Protein AF-A0A3B9IGY5-F1 (afdb_monomer_lite)

InterPro domains:
  IPR003661 Signal transduction histidine kinase, dimerisation/phosphoacceptor domain [PF00512] (1-59)
  IPR003661 Signal transduction histidine kinase, dimerisation/phosphoacceptor domain [cd00082] (1-55)
  IPR036097 Signal transduction histidine kinase, dimerisation/phosphoacceptor domain superfamily [SSF47384] (1-59)

pLDDT: mean 82.59, std 15.84, range [40.38, 96.56]

Foldseek 3Di:
DLPVLVVLLVVLVVCQVVCPVHDPPPPVNVVSVVSNVVSVVVNVVVVVVVVVVVVVVVPPPDDDPDD

Radius of gyration: 20.31 Å; chains: 1; bounding box: 43×12×64 Å

Structure (mmCIF, N/CA/C/O backbone):
data_AF-A0A3B9IGY5-F1
#
_entry.id   AF-A0A3B9IGY5-F1
#
loop_
_atom_site.group_PDB
_atom_site.id
_atom_site.type_symbol
_atom_site.label_atom_id
_atom_site.label_alt_id
_atom_site.label_comp_id
_atom_site.label_asym_id
_atom_site.label_entity_id
_atom_site.label_seq_id
_atom_site.pdbx_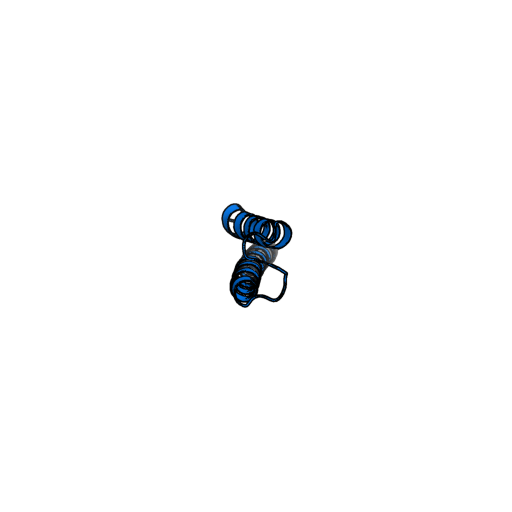PDB_ins_code
_atom_site.Cartn_x
_atom_site.Cartn_y
_atom_site.Cartn_z
_atom_site.occupancy
_atom_site.B_iso_or_equiv
_atom_site.auth_seq_id
_atom_site.auth_comp_id
_atom_site.auth_asym_id
_atom_site.auth_atom_id
_atom_site.pdbx_PDB_model_num
ATOM 1 N N . GLU A 1 1 ? 13.333 6.006 -6.081 1.00 60.03 1 GLU A N 1
ATOM 2 C CA . GLU A 1 1 ? 13.313 5.689 -4.635 1.00 60.03 1 GLU A CA 1
ATOM 3 C C . GLU A 1 1 ? 12.396 4.499 -4.359 1.00 60.03 1 GLU A C 1
ATOM 5 O O . GLU A 1 1 ? 11.193 4.613 -4.553 1.00 60.03 1 GLU A O 1
ATOM 10 N N . LEU A 1 2 ? 12.947 3.354 -3.946 1.00 79.69 2 LEU A N 1
ATOM 11 C CA . LEU A 1 2 ? 12.167 2.149 -3.601 1.00 79.69 2 LEU A CA 1
ATOM 12 C C . LEU A 1 2 ? 11.850 2.043 -2.101 1.00 79.69 2 LEU A C 1
ATOM 14 O O . LEU A 1 2 ? 10.892 1.385 -1.707 1.00 79.69 2 LEU A O 1
ATOM 18 N N . ARG A 1 3 ? 12.643 2.712 -1.256 1.00 81.50 3 ARG A N 1
ATOM 19 C CA . ARG A 1 3 ? 12.537 2.610 0.207 1.00 81.50 3 ARG A CA 1
ATOM 20 C C . ARG A 1 3 ? 11.234 3.200 0.744 1.00 81.50 3 ARG A C 1
ATOM 22 O O . ARG A 1 3 ? 10.616 2.586 1.602 1.00 81.50 3 ARG A O 1
ATOM 29 N N . THR A 1 4 ? 10.800 4.342 0.215 1.00 88.81 4 THR A N 1
ATOM 30 C CA . THR A 1 4 ? 9.575 5.039 0.634 1.00 88.81 4 THR A CA 1
ATOM 31 C C . THR A 1 4 ? 8.303 4.208 0.412 1.00 88.81 4 THR A C 1
ATOM 33 O O . THR A 1 4 ? 7.567 4.005 1.375 1.00 88.81 4 THR A O 1
ATOM 36 N N . PRO A 1 5 ? 8.031 3.659 -0.792 1.00 86.31 5 PRO A N 1
ATOM 37 C CA . PRO A 1 5 ? 6.834 2.842 -0.986 1.00 86.31 5 PRO A CA 1
ATOM 38 C C . PRO A 1 5 ? 6.890 1.502 -0.232 1.00 86.31 5 PRO A C 1
ATOM 40 O O . PRO A 1 5 ? 5.861 1.050 0.256 1.00 86.31 5 PRO A O 1
ATOM 43 N N . LEU A 1 6 ? 8.069 0.894 -0.050 1.00 92.44 6 LEU A N 1
ATOM 44 C CA . LEU A 1 6 ? 8.197 -0.309 0.783 1.00 92.44 6 LEU A CA 1
ATOM 45 C C . LEU A 1 6 ? 7.893 -0.023 2.263 1.00 92.44 6 LEU A C 1
ATOM 47 O O . LEU A 1 6 ? 7.164 -0.780 2.900 1.00 92.44 6 LEU A O 1
ATOM 51 N N . ALA A 1 7 ? 8.425 1.079 2.800 1.00 89.75 7 ALA A N 1
ATOM 52 C CA . ALA A 1 7 ? 8.178 1.489 4.179 1.00 89.75 7 ALA A CA 1
ATOM 53 C C . ALA A 1 7 ? 6.692 1.782 4.433 1.00 89.75 7 ALA A C 1
ATOM 55 O O . ALA A 1 7 ? 6.183 1.436 5.495 1.00 89.75 7 ALA A O 1
ATOM 56 N N . ALA A 1 8 ? 5.988 2.357 3.450 1.00 92.00 8 ALA A N 1
ATOM 57 C CA . ALA A 1 8 ? 4.546 2.567 3.536 1.00 92.00 8 ALA A CA 1
ATOM 58 C C . ALA A 1 8 ? 3.788 1.235 3.671 1.00 92.00 8 ALA A C 1
ATOM 60 O O . ALA A 1 8 ? 3.000 1.083 4.599 1.00 92.00 8 ALA A O 1
ATOM 61 N N . VAL A 1 9 ? 4.069 0.245 2.810 1.00 95.06 9 VAL A N 1
ATOM 62 C CA . VAL A 1 9 ? 3.418 -1.080 2.878 1.00 95.06 9 VAL A CA 1
ATOM 63 C C . VAL A 1 9 ? 3.598 -1.725 4.253 1.00 95.06 9 VAL A C 1
ATOM 65 O O . VAL A 1 9 ? 2.620 -2.175 4.845 1.00 95.06 9 VAL A O 1
ATOM 68 N N . LEU A 1 10 ? 4.832 -1.744 4.767 1.00 95.25 10 LEU A N 1
ATOM 69 C CA . LEU A 1 10 ? 5.129 -2.333 6.075 1.00 95.25 10 LEU A CA 1
ATOM 70 C C . LEU A 1 10 ? 4.434 -1.570 7.209 1.00 95.25 10 LEU A C 1
ATOM 72 O O . LEU A 1 10 ? 3.769 -2.184 8.036 1.00 95.25 10 LEU A O 1
ATOM 76 N N . GLY A 1 11 ? 4.504 -0.236 7.202 1.00 94.81 11 GLY A N 1
ATOM 77 C CA . GLY A 1 11 ? 3.895 0.592 8.242 1.00 94.81 11 GLY A CA 1
ATOM 78 C C . GLY A 1 11 ? 2.378 0.418 8.336 1.00 94.81 11 GLY A C 1
ATOM 79 O O . GLY A 1 11 ? 1.847 0.245 9.430 1.00 94.81 11 GLY A O 1
ATOM 80 N N . TYR A 1 12 ? 1.667 0.404 7.206 1.00 94.56 12 TYR A N 1
ATOM 81 C CA . TYR A 1 12 ? 0.220 0.173 7.219 1.00 94.56 12 TYR A CA 1
ATOM 82 C C . TYR A 1 12 ? -0.134 -1.264 7.628 1.00 94.56 12 TYR A C 1
ATOM 84 O O . TYR A 1 12 ? -1.083 -1.452 8.389 1.00 94.56 12 TYR A O 1
ATOM 92 N N . ALA A 1 13 ? 0.639 -2.271 7.206 1.00 94.50 13 ALA A N 1
ATOM 93 C CA . ALA A 1 13 ? 0.432 -3.655 7.640 1.00 94.50 13 ALA A CA 1
ATOM 94 C C . ALA A 1 13 ? 0.629 -3.827 9.161 1.00 94.50 13 ALA A C 1
ATOM 96 O O . ALA A 1 13 ? -0.155 -4.523 9.817 1.00 94.50 13 ALA A O 1
ATOM 97 N N . ASP A 1 14 ? 1.618 -3.144 9.741 1.00 95.12 14 ASP A N 1
ATOM 98 C CA . ASP A 1 14 ? 1.857 -3.132 11.186 1.00 95.12 14 ASP A CA 1
ATOM 99 C C . ASP A 1 14 ? 0.704 -2.451 11.939 1.00 95.12 14 ASP A C 1
ATOM 101 O O . ASP A 1 14 ? 0.216 -2.982 12.940 1.00 95.12 14 ASP A O 1
ATOM 105 N N . LEU A 1 15 ? 0.189 -1.325 11.426 1.00 92.31 15 LEU A N 1
ATOM 106 C CA . LEU A 1 15 ? -0.983 -0.641 11.992 1.00 92.31 15 LEU A CA 1
ATOM 107 C C . LEU A 1 15 ? -2.245 -1.521 11.967 1.00 92.31 15 LEU A C 1
ATOM 109 O O . LEU A 1 15 ? -3.016 -1.526 12.934 1.00 92.31 15 LEU A O 1
ATOM 113 N N . MET A 1 16 ? -2.451 -2.286 10.889 1.00 92.94 16 MET A N 1
ATOM 114 C CA . MET A 1 16 ? -3.542 -3.264 10.784 1.00 92.94 16 MET A CA 1
ATOM 115 C C . MET A 1 16 ? -3.387 -4.394 11.804 1.00 92.94 16 MET A C 1
ATOM 117 O O . MET A 1 16 ? -4.342 -4.741 12.502 1.00 92.94 16 MET A O 1
ATOM 121 N N . THR A 1 17 ? -2.173 -4.928 11.940 1.00 93.44 17 THR A N 1
ATOM 122 C CA . THR A 1 17 ? -1.852 -6.018 12.874 1.00 93.44 17 THR A CA 1
ATOM 123 C C . THR A 1 17 ? -2.026 -5.591 14.329 1.00 93.44 17 THR A C 1
ATOM 125 O O . THR A 1 17 ? -2.579 -6.343 15.132 1.00 93.44 17 THR A O 1
ATOM 128 N N . ALA A 1 18 ? -1.622 -4.363 14.660 1.00 93.31 18 ALA A N 1
ATOM 129 C CA . ALA A 1 18 ? -1.730 -3.792 15.999 1.00 93.31 18 ALA A CA 1
ATOM 130 C C . ALA A 1 18 ? -3.173 -3.461 16.419 1.00 93.31 18 ALA A C 1
ATOM 132 O O . ALA A 1 18 ? -3.417 -3.205 17.596 1.00 93.31 18 ALA A O 1
ATOM 133 N N . ARG A 1 19 ? -4.133 -3.462 15.481 1.00 88.50 19 ARG A N 1
ATOM 134 C CA . ARG A 1 19 ? -5.562 -3.202 15.743 1.00 88.50 19 ARG A CA 1
ATOM 135 C C . ARG A 1 19 ? -5.830 -1.896 16.513 1.00 88.50 19 ARG A C 1
ATOM 137 O O . ARG A 1 19 ? -6.774 -1.798 17.293 1.00 88.50 19 ARG A O 1
ATOM 144 N N . LEU A 1 20 ? -5.003 -0.874 16.265 1.00 84.00 20 LEU A N 1
ATOM 145 C CA . LEU A 1 20 ? -5.030 0.421 16.968 1.00 84.00 20 LEU A CA 1
ATOM 146 C C . LEU A 1 20 ? -6.369 1.167 16.848 1.00 84.00 20 LEU A C 1
ATOM 148 O O . LEU A 1 20 ? -6.710 1.952 17.725 1.00 84.00 20 LEU A O 1
ATOM 152 N N . HIS A 1 21 ? -7.124 0.907 15.780 1.00 85.81 21 HIS A N 1
ATOM 153 C CA . HIS A 1 21 ? -8.381 1.584 15.460 1.00 85.81 21 HIS A CA 1
ATOM 154 C C . HIS A 1 21 ? -9.599 0.647 15.566 1.00 85.81 21 HIS A C 1
ATOM 156 O O . HIS A 1 21 ? -10.643 0.912 14.971 1.00 85.81 21 HIS A O 1
ATOM 162 N N . GLY A 1 22 ? -9.474 -0.442 16.334 1.00 86.12 22 GLY A N 1
ATOM 163 C CA . GLY A 1 22 ? -10.556 -1.389 16.608 1.00 86.12 22 GLY A CA 1
ATOM 164 C C . GLY A 1 22 ? -10.381 -2.755 15.930 1.00 86.12 22 GLY A C 1
ATOM 165 O O . GLY A 1 22 ? -9.303 -3.087 15.438 1.00 86.12 22 GLY A O 1
ATOM 166 N N . PRO A 1 23 ? -11.420 -3.608 15.940 1.00 86.75 23 PRO A N 1
ATOM 167 C CA . PRO A 1 23 ? -11.368 -4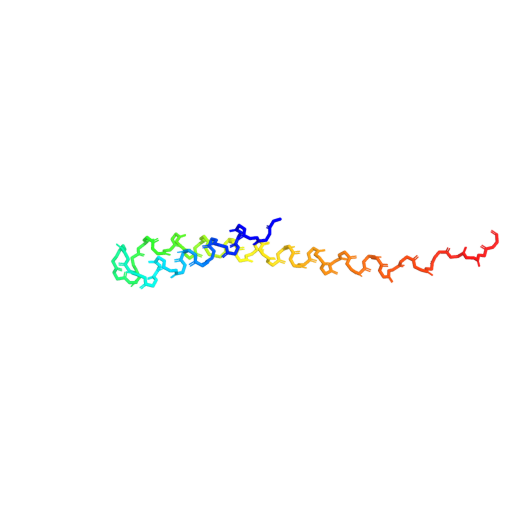.899 15.263 1.00 86.75 23 PRO A CA 1
ATOM 168 C C . PRO A 1 23 ? -11.253 -4.727 13.741 1.00 86.75 23 PRO A C 1
ATOM 170 O O . PRO A 1 23 ? -11.783 -3.776 13.165 1.00 86.75 23 PRO A O 1
ATOM 173 N N . LEU A 1 24 ? -10.581 -5.680 13.088 1.00 84.50 24 LEU A N 1
ATOM 174 C CA . LEU A 1 24 ? -10.486 -5.726 11.627 1.00 84.50 24 LEU A CA 1
ATOM 175 C C . LEU A 1 24 ? -11.892 -5.753 11.006 1.00 84.50 24 LEU A C 1
ATOM 177 O O . LEU A 1 24 ? -12.743 -6.520 11.456 1.00 84.50 24 LEU A O 1
ATOM 181 N N . GLY A 1 25 ? -12.113 -4.919 9.987 1.00 80.12 25 GLY A N 1
ATOM 182 C CA . GLY A 1 25 ? -13.423 -4.707 9.353 1.00 80.12 25 GLY A CA 1
ATOM 183 C C . GLY A 1 25 ? -14.076 -3.349 9.652 1.00 80.12 25 GLY A C 1
ATOM 184 O O . GLY A 1 25 ? -15.131 -3.061 9.103 1.00 80.12 25 GLY A O 1
ATOM 185 N N . SER A 1 26 ? -13.464 -2.512 10.498 1.00 84.81 26 SER A N 1
ATOM 186 C CA . SER A 1 26 ? -13.789 -1.076 10.595 1.00 84.81 26 SER A CA 1
ATOM 187 C C . SER A 1 26 ? -13.418 -0.330 9.302 1.00 84.81 26 SER A C 1
ATOM 189 O O . SER A 1 26 ? -12.361 -0.613 8.739 1.00 84.81 26 SER A O 1
ATOM 191 N N . GLU A 1 27 ? -14.216 0.665 8.889 1.00 87.69 27 GLU A N 1
ATOM 192 C CA . GLU A 1 27 ? -13.993 1.492 7.678 1.00 87.69 27 GLU A CA 1
ATOM 193 C C . GLU A 1 27 ? -12.599 2.145 7.632 1.00 87.69 27 GLU A C 1
ATOM 195 O O . GLU A 1 27 ? -12.050 2.405 6.565 1.00 87.69 27 GLU A O 1
ATOM 200 N N . VAL A 1 28 ? -11.973 2.374 8.792 1.00 88.81 28 VAL A N 1
ATOM 201 C CA . VAL A 1 28 ? -10.606 2.920 8.874 1.00 88.81 28 VAL A CA 1
ATOM 202 C C . VAL A 1 28 ? -9.589 2.009 8.172 1.00 88.81 28 VAL A C 1
ATOM 204 O O . VAL A 1 28 ? -8.612 2.494 7.599 1.00 88.81 28 VAL A O 1
ATOM 207 N N . TYR A 1 29 ? -9.813 0.692 8.197 1.00 92.25 29 TYR A N 1
ATOM 208 C CA . TYR A 1 29 ? -8.910 -0.282 7.590 1.00 92.25 29 TYR A CA 1
ATOM 209 C C . TYR A 1 29 ? -8.951 -0.271 6.066 1.00 92.25 29 TYR A C 1
ATOM 211 O O . TYR A 1 29 ? -7.929 -0.582 5.454 1.00 92.25 29 TYR A O 1
ATOM 219 N N . ASP A 1 30 ? -10.061 0.151 5.460 1.00 92.62 30 ASP A N 1
ATOM 220 C CA . ASP A 1 30 ? -10.165 0.274 4.004 1.00 92.62 30 ASP A CA 1
ATOM 221 C C . ASP A 1 30 ? -9.159 1.307 3.480 1.00 92.62 30 ASP A C 1
ATOM 223 O O . ASP A 1 30 ? -8.434 1.048 2.520 1.00 92.62 30 ASP A O 1
ATOM 227 N N . GLY A 1 31 ? -8.990 2.421 4.203 1.00 93.00 31 GLY A N 1
ATOM 228 C CA . GLY A 1 31 ? -7.966 3.419 3.891 1.00 93.00 31 GLY A CA 1
ATOM 229 C C . GLY A 1 31 ? -6.538 2.864 3.965 1.00 93.00 31 GLY A C 1
ATOM 230 O O . GLY A 1 31 ? -5.699 3.197 3.131 1.00 93.00 31 GLY A O 1
ATOM 231 N N . TYR A 1 32 ? -6.239 1.979 4.920 1.00 94.06 32 TYR A N 1
ATOM 232 C CA . TYR A 1 32 ? -4.913 1.348 5.009 1.00 94.06 32 TYR A CA 1
ATOM 233 C C . TYR A 1 32 ? -4.675 0.365 3.865 1.00 94.06 32 TYR A C 1
ATOM 235 O O . TYR A 1 32 ? -3.578 0.323 3.307 1.00 94.06 32 TYR A O 1
ATOM 243 N N . VAL A 1 33 ? -5.701 -0.398 3.483 1.00 94.94 33 VAL A N 1
ATOM 244 C CA . VAL A 1 33 ? -5.640 -1.322 2.344 1.00 94.94 33 VAL A CA 1
ATOM 245 C C . VAL A 1 33 ? -5.415 -0.564 1.033 1.00 94.94 33 VAL A C 1
ATOM 247 O O . VAL A 1 33 ? -4.608 -1.004 0.206 1.00 94.94 33 VAL A O 1
ATOM 250 N N . ASP A 1 34 ? -6.051 0.593 0.859 1.00 95.75 34 ASP A N 1
AT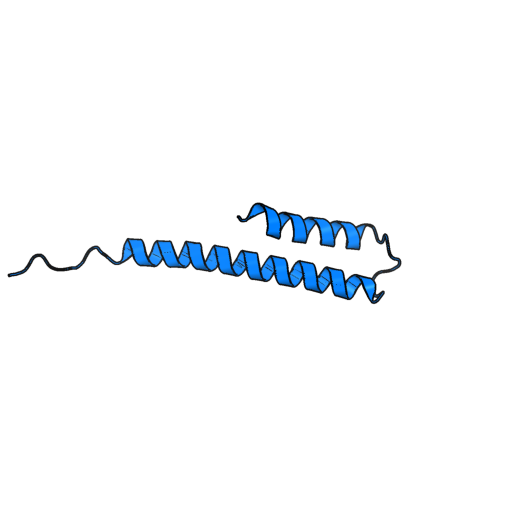OM 251 C CA . ASP A 1 34 ? -5.843 1.465 -0.301 1.00 95.75 34 ASP A CA 1
ATOM 252 C C . ASP A 1 34 ? -4.409 2.000 -0.369 1.00 95.75 34 ASP A C 1
ATOM 254 O O . ASP A 1 34 ? -3.774 1.975 -1.430 1.00 95.75 34 ASP A O 1
ATOM 258 N N . GLU A 1 35 ? -3.861 2.432 0.765 1.00 95.69 35 GLU A N 1
ATOM 259 C CA . GLU A 1 35 ? -2.480 2.903 0.865 1.00 95.69 35 GLU A CA 1
ATOM 260 C C . GLU A 1 35 ? -1.460 1.802 0.547 1.00 95.69 35 GLU A C 1
ATOM 262 O O . GLU A 1 35 ? -0.552 2.006 -0.270 1.00 95.69 35 GLU A O 1
ATOM 267 N N . ILE A 1 36 ? -1.652 0.604 1.111 1.00 96.44 36 ILE A N 1
ATOM 268 C CA . ILE A 1 36 ? -0.841 -0.585 0.807 1.00 96.44 36 ILE A CA 1
ATOM 269 C C . ILE A 1 36 ? -0.912 -0.907 -0.687 1.00 96.44 36 ILE A C 1
ATOM 271 O O . ILE A 1 36 ? 0.118 -1.105 -1.338 1.00 96.44 36 ILE A O 1
ATOM 275 N N . SER A 1 37 ? -2.119 -0.913 -1.255 1.00 96.56 37 SER A N 1
ATOM 276 C CA . SER A 1 37 ? -2.346 -1.218 -2.669 1.00 96.56 37 SER A CA 1
ATOM 277 C C . SER A 1 37 ? -1.668 -0.202 -3.584 1.00 96.56 37 SER A C 1
ATOM 279 O O . SER A 1 37 ? -1.024 -0.577 -4.569 1.00 96.56 37 SER A O 1
ATOM 281 N N . ARG A 1 38 ? -1.766 1.093 -3.264 1.00 96.50 38 ARG A N 1
ATOM 282 C CA . ARG A 1 38 ? -1.121 2.165 -4.032 1.00 96.50 38 ARG A CA 1
ATOM 283 C C . ARG A 1 38 ? 0.400 2.054 -3.980 1.00 96.50 38 ARG A C 1
ATOM 285 O O . ARG A 1 38 ? 1.057 2.151 -5.020 1.00 96.50 38 ARG A O 1
ATOM 292 N N . ALA A 1 39 ? 0.959 1.820 -2.795 1.00 95.62 39 ALA A N 1
ATOM 293 C CA . ALA A 1 39 ? 2.395 1.653 -2.613 1.00 95.62 39 ALA A CA 1
ATOM 294 C C . ALA A 1 39 ? 2.928 0.406 -3.346 1.00 95.62 39 ALA A C 1
ATOM 296 O O . ALA A 1 39 ? 3.936 0.496 -4.052 1.00 95.62 39 ALA A O 1
ATOM 297 N N . GLY A 1 40 ? 2.205 -0.717 -3.280 1.00 95.12 40 GLY A N 1
ATOM 298 C CA . GLY A 1 40 ? 2.525 -1.949 -4.007 1.00 95.12 40 GLY A CA 1
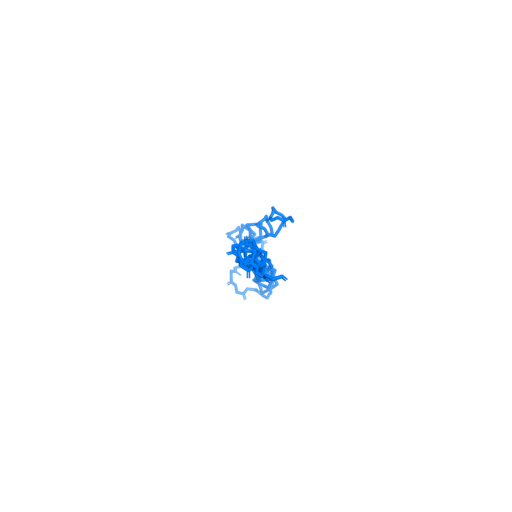ATOM 299 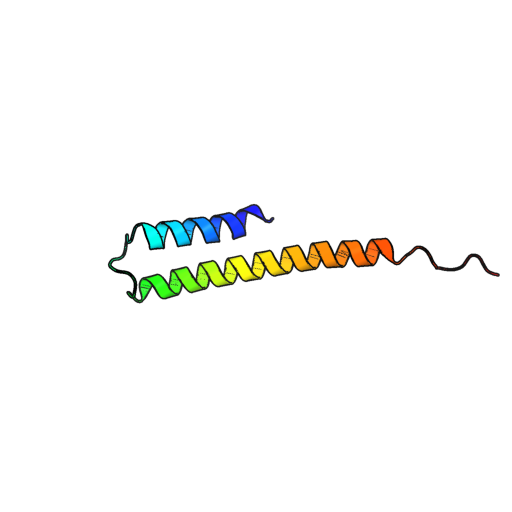C C . GLY A 1 40 ? 2.529 -1.769 -5.528 1.00 95.12 40 GLY A C 1
ATOM 300 O O . GLY A 1 40 ? 3.490 -2.151 -6.195 1.00 95.12 40 GLY A O 1
ATOM 301 N N . ARG A 1 41 ? 1.513 -1.101 -6.092 1.00 95.38 41 ARG A N 1
ATOM 302 C CA . ARG A 1 41 ? 1.475 -0.785 -7.536 1.00 95.38 41 ARG A CA 1
ATOM 303 C C . ARG A 1 41 ? 2.646 0.094 -7.965 1.00 95.38 41 ARG A C 1
ATOM 305 O O . ARG A 1 41 ? 3.214 -0.115 -9.035 1.00 95.38 41 ARG A O 1
ATOM 312 N N . ARG A 1 42 ? 3.037 1.061 -7.130 1.00 94.19 42 ARG A N 1
ATOM 313 C CA . ARG A 1 42 ? 4.189 1.920 -7.420 1.00 94.19 42 ARG A CA 1
ATOM 314 C C . ARG A 1 42 ? 5.504 1.144 -7.400 1.00 94.19 42 ARG A C 1
ATOM 316 O O . ARG A 1 42 ? 6.353 1.407 -8.243 1.00 94.19 42 ARG A O 1
ATOM 323 N N . LEU A 1 43 ? 5.660 0.175 -6.497 1.00 94.12 43 LEU A N 1
ATOM 324 C CA . LEU A 1 43 ? 6.813 -0.732 -6.499 1.00 94.12 43 LEU A CA 1
ATOM 325 C C . LEU A 1 43 ? 6.875 -1.559 -7.785 1.00 94.12 43 LEU A C 1
ATOM 327 O O . LEU A 1 43 ? 7.927 -1.583 -8.418 1.00 94.12 43 LEU A O 1
ATOM 331 N N . ILE A 1 44 ? 5.754 -2.166 -8.194 1.00 93.81 44 ILE A N 1
ATOM 332 C CA . ILE A 1 44 ? 5.668 -2.947 -9.440 1.00 93.81 44 ILE A CA 1
ATOM 333 C C . ILE A 1 44 ? 6.096 -2.090 -10.634 1.00 93.81 44 ILE A C 1
ATOM 335 O O . ILE A 1 44 ? 6.982 -2.488 -11.377 1.00 93.81 44 ILE A O 1
ATOM 339 N N . SER A 1 45 ? 5.579 -0.863 -10.751 1.00 92.25 45 SER A N 1
ATOM 340 C CA . SER A 1 45 ? 5.956 0.049 -11.839 1.00 92.25 45 SER A CA 1
ATOM 341 C C . SER A 1 45 ? 7.456 0.369 -11.879 1.00 92.25 45 SER A C 1
ATOM 343 O O . SER A 1 45 ? 8.020 0.501 -12.964 1.00 92.25 45 SER A O 1
ATOM 345 N N . VAL A 1 46 ? 8.121 0.488 -10.724 1.00 90.88 46 VAL A N 1
ATOM 346 C CA . VAL A 1 46 ? 9.577 0.705 -10.685 1.00 90.88 46 VAL A CA 1
ATOM 347 C C . VAL A 1 46 ? 10.332 -0.559 -11.095 1.00 90.88 46 VAL A C 1
ATOM 349 O O . VAL A 1 46 ? 11.312 -0.462 -11.829 1.00 90.88 46 VAL A O 1
ATOM 352 N N . VAL A 1 47 ? 9.883 -1.735 -10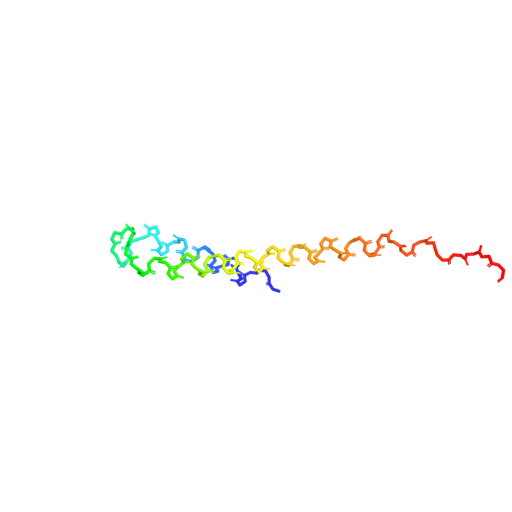.653 1.00 89.81 47 VAL A N 1
ATOM 353 C CA . VAL A 1 47 ? 10.468 -3.020 -11.068 1.00 89.81 47 VAL A CA 1
ATOM 354 C C . VAL A 1 47 ? 10.335 -3.206 -12.580 1.00 89.81 47 VAL A C 1
ATOM 356 O O . VAL A 1 47 ? 11.330 -3.497 -13.241 1.00 89.81 47 VAL A O 1
ATOM 359 N N . ASP A 1 48 ? 9.152 -2.950 -13.137 1.00 90.56 48 ASP A N 1
ATOM 360 C CA . ASP A 1 48 ? 8.894 -3.034 -14.577 1.00 90.56 48 ASP A CA 1
ATOM 361 C C . ASP A 1 48 ? 9.772 -2.058 -15.368 1.00 90.56 48 ASP A C 1
ATOM 363 O O . ASP A 1 48 ? 10.314 -2.423 -16.410 1.00 90.56 48 ASP A O 1
ATOM 367 N N . ALA A 1 49 ? 9.979 -0.838 -14.859 1.00 88.31 49 ALA A N 1
ATOM 368 C CA . ALA A 1 49 ? 10.882 0.129 -15.477 1.00 88.31 49 ALA A CA 1
ATOM 369 C C . ALA A 1 49 ? 12.340 -0.365 -15.492 1.00 88.31 49 ALA A C 1
ATOM 371 O O . ALA A 1 49 ? 13.017 -0.236 -16.509 1.00 88.31 49 ALA A O 1
ATOM 372 N N . ILE A 1 50 ? 12.821 -0.972 -14.401 1.00 88.00 50 ILE A N 1
ATOM 373 C CA . ILE A 1 50 ? 14.182 -1.534 -14.322 1.00 88.00 50 ILE A CA 1
ATOM 374 C C . ILE A 1 50 ? 14.346 -2.707 -15.298 1.00 88.00 50 ILE A C 1
ATOM 376 O O . ILE A 1 50 ? 15.337 -2.770 -16.025 1.00 88.00 50 ILE A O 1
ATOM 380 N N . ILE A 1 51 ? 13.365 -3.614 -15.354 1.00 85.00 51 ILE A N 1
ATOM 381 C CA . ILE A 1 51 ? 13.364 -4.736 -16.306 1.00 85.00 51 ILE A CA 1
ATOM 382 C C . ILE A 1 51 ? 13.312 -4.215 -17.750 1.00 85.00 51 ILE A C 1
ATOM 384 O O . ILE A 1 51 ? 14.004 -4.740 -18.624 1.00 85.00 51 ILE A O 1
ATOM 388 N N . GLY A 1 52 ? 12.514 -3.176 -18.004 1.00 82.50 52 GLY A N 1
ATOM 389 C CA . GLY A 1 52 ? 12.398 -2.525 -19.306 1.00 82.50 52 GLY A CA 1
ATOM 390 C C . GLY A 1 52 ? 13.715 -1.917 -19.787 1.00 82.50 52 GLY A C 1
ATOM 391 O O . GLY A 1 52 ? 14.095 -2.144 -20.933 1.00 82.50 52 GLY A O 1
ATOM 392 N N . LEU A 1 53 ? 14.445 -1.219 -18.912 1.00 74.25 53 LEU A N 1
ATOM 393 C CA . LEU A 1 53 ? 15.759 -0.645 -19.231 1.00 74.25 53 LEU A CA 1
ATOM 394 C C . LEU A 1 53 ? 16.778 -1.724 -19.620 1.00 74.25 53 LEU A C 1
ATOM 396 O O . LEU A 1 53 ? 17.420 -1.608 -20.659 1.00 74.25 53 LEU A O 1
ATOM 400 N N . GLY A 1 54 ? 16.841 -2.831 -18.872 1.00 72.19 54 GLY A N 1
ATOM 401 C CA . GLY A 1 54 ? 17.743 -3.944 -19.200 1.00 72.19 54 GLY A CA 1
ATOM 402 C C . GLY A 1 54 ? 17.460 -4.608 -20.556 1.00 72.19 54 GLY A C 1
ATOM 403 O O . GLY A 1 54 ? 18.345 -5.232 -21.136 1.00 72.19 54 GLY A O 1
ATOM 404 N N . ARG A 1 55 ? 16.241 -4.470 -21.095 1.00 66.38 55 ARG A N 1
ATOM 405 C CA . ARG A 1 55 ? 15.897 -4.941 -22.448 1.00 66.38 55 ARG A CA 1
ATOM 406 C C . ARG A 1 55 ? 16.320 -3.966 -23.546 1.00 66.38 55 ARG A C 1
ATOM 408 O O . ARG A 1 55 ? 16.558 -4.420 -24.661 1.00 66.38 55 ARG A O 1
ATOM 415 N N . ILE A 1 56 ? 16.377 -2.666 -23.252 1.00 61.06 56 ILE A N 1
ATOM 416 C CA . ILE A 1 56 ? 16.825 -1.631 -24.196 1.00 61.06 56 ILE A CA 1
ATOM 417 C C . ILE A 1 56 ? 18.348 -1.716 -24.358 1.00 61.06 56 ILE A C 1
ATOM 419 O O . ILE A 1 56 ? 18.827 -1.812 -25.485 1.00 61.06 56 ILE A O 1
ATOM 423 N N . ASP A 1 57 ? 19.087 -1.834 -23.252 1.00 58.44 57 ASP A N 1
ATOM 424 C CA . ASP A 1 57 ? 20.557 -1.913 -23.270 1.00 58.44 57 ASP A CA 1
ATOM 425 C C . ASP A 1 57 ? 21.097 -3.219 -23.895 1.00 58.44 57 ASP A C 1
ATOM 427 O O . ASP A 1 57 ? 22.240 -3.275 -24.338 1.00 58.44 57 ASP A O 1
ATOM 431 N N . GLY A 1 58 ? 20.280 -4.276 -23.983 1.00 58.28 58 GLY A N 1
ATOM 432 C CA . GLY A 1 58 ? 20.624 -5.526 -24.680 1.00 58.28 58 GLY A CA 1
ATOM 433 C C . GLY A 1 58 ? 20.288 -5.546 -26.180 1.00 58.28 58 GLY A C 1
ATOM 434 O O . GLY A 1 58 ? 20.497 -6.569 -26.835 1.00 58.28 58 GLY A O 1
ATOM 435 N N . GLY A 1 59 ? 19.711 -4.464 -26.718 1.00 52.31 59 GLY A N 1
ATOM 436 C CA . GLY A 1 59 ? 19.175 -4.389 -28.083 1.00 52.31 59 GLY A CA 1
ATOM 437 C C . GLY A 1 59 ? 20.003 -3.584 -29.091 1.00 52.31 59 GLY A C 1
ATOM 438 O O . GLY A 1 59 ? 19.764 -3.719 -30.290 1.00 52.31 59 GLY A O 1
ATOM 439 N N . GLU A 1 60 ? 20.990 -2.796 -28.654 1.00 51.84 60 GLU A N 1
ATOM 440 C CA . GLU A 1 60 ? 21.787 -1.903 -29.520 1.00 51.84 60 GLU A CA 1
ATOM 441 C C . GLU A 1 60 ? 23.138 -2.491 -29.979 1.00 51.84 60 GLU A C 1
ATOM 443 O O . GLU A 1 60 ? 24.106 -1.769 -30.184 1.00 51.84 60 GLU A O 1
ATOM 448 N N . GLU A 1 61 ? 23.221 -3.802 -30.225 1.00 55.59 61 GLU A N 1
ATOM 449 C CA . GLU A 1 61 ? 24.415 -4.410 -30.854 1.00 55.59 61 GLU A CA 1
ATOM 450 C C . GLU A 1 61 ? 24.258 -4.755 -32.343 1.00 55.59 61 GLU A C 1
ATOM 452 O O . GLU A 1 61 ? 25.102 -5.440 -32.921 1.00 55.59 61 GLU A O 1
ATOM 457 N N . ARG A 1 62 ? 23.213 -4.275 -33.030 1.00 50.59 62 ARG A N 1
ATOM 458 C CA . ARG A 1 62 ? 23.110 -4.447 -34.491 1.00 50.59 62 ARG A CA 1
ATOM 459 C C . ARG A 1 62 ? 22.549 -3.222 -35.204 1.00 50.59 62 ARG A C 1
ATOM 461 O O . ARG A 1 62 ? 21.478 -3.287 -35.790 1.00 50.59 62 ARG A O 1
ATOM 468 N N . CYS A 1 63 ? 23.330 -2.148 -35.231 1.00 49.59 63 CYS A N 1
ATOM 469 C CA . CYS A 1 63 ? 23.314 -1.211 -36.355 1.00 49.59 63 CYS A CA 1
ATOM 470 C C . CYS A 1 63 ? 24.686 -1.239 -37.044 1.00 49.59 63 CYS A C 1
ATOM 472 O O . CYS A 1 63 ? 25.589 -0.470 -36.748 1.00 49.59 63 CYS A O 1
ATOM 474 N N . GLU A 1 64 ? 24.818 -2.245 -37.909 1.00 49.56 64 GLU A N 1
ATOM 475 C CA . GLU A 1 64 ? 25.391 -2.154 -39.256 1.00 49.56 64 GLU A CA 1
ATOM 476 C C . GLU A 1 64 ? 26.780 -1.511 -39.422 1.00 49.56 64 GLU A C 1
ATOM 478 O O . GLU A 1 64 ? 26.951 -0.399 -39.906 1.00 49.56 64 GLU A O 1
ATOM 483 N N . LEU A 1 65 ? 27.804 -2.347 -39.226 1.00 52.88 65 LEU A N 1
ATOM 484 C CA . LEU A 1 65 ? 28.928 -2.410 -40.161 1.00 52.88 65 LEU A CA 1
ATOM 485 C C . LEU A 1 65 ? 28.413 -2.878 -41.537 1.00 52.88 65 LEU A C 1
ATOM 487 O O . LEU A 1 65 ? 28.509 -4.066 -41.857 1.00 52.88 65 LEU A O 1
ATOM 491 N N . ARG A 1 66 ? 27.855 -1.985 -42.361 1.00 47.56 66 ARG A N 1
ATOM 492 C CA . ARG A 1 66 ? 27.899 -2.160 -43.822 1.00 47.56 66 ARG A CA 1
ATOM 493 C C . ARG A 1 66 ? 27.557 -0.881 -44.585 1.00 47.56 66 ARG A C 1
ATOM 495 O O . ARG A 1 66 ? 26.484 -0.329 -44.398 1.00 47.56 66 ARG A O 1
ATOM 502 N N . SER A 1 67 ? 28.477 -0.592 -45.512 1.00 40.38 67 SER A N 1
ATOM 503 C CA . SER A 1 67 ? 28.504 0.366 -46.630 1.00 40.38 67 SER A CA 1
ATOM 504 C C . SER A 1 67 ? 28.744 1.830 -46.298 1.00 40.38 67 SER A C 1
ATOM 506 O O . SER A 1 67 ? 27.781 2.506 -45.886 1.00 40.38 67 SER A O 1
#

Organism: NCBI:txid171437

Secondary structure (DSSP, 8-state):
--HHHHHHHHHHHHHHHTTTTSSTTSTHHHHHHHHHHHHHHHHHHHHHHHHHHHHHHTS-S-S----

Sequence (67 aa):
ELRTPLAAVLGYADLMTARLHGPLGSEVYDGYVDEISRAGRRLISVVDAIIGLGRIDGGEERCELRS